Protein AF-A0A917M5L7-F1 (afdb_monomer)

Foldseek 3Di:
DVQLLCLLVVFFDPVLCVVVVPVSVCSNVQVDFSVRCCVPPVVVDDDCNGGPPLRRVLCCVQVVVVVPDHPLVLLCVFFVVVHPGSVPRDRHPVSCVRCNVSSVVSSVVVVVVVVVVD

Organism: NCBI:txid1737354

Radius of gyration: 14.18 Å; Cα contacts (8 Å, |Δi|>4): 116; chains: 1; bounding box: 34×25×42 Å

Solvent-accessible surface area (backbone atoms only — not comparable to full-atom values): 6697 Å² total; per-residue (Å²): 71,72,53,34,50,36,57,66,68,67,34,47,9,79,60,40,51,65,77,41,41,69,59,50,52,32,36,63,71,69,76,39,54,24,59,56,48,35,51,74,75,41,74,67,55,91,52,68,70,51,22,26,76,68,40,36,57,49,45,57,63,48,61,32,70,94,68,47,65,51,50,59,42,55,42,30,70,74,65,15,72,92,41,99,42,64,86,72,49,70,91,44,71,68,55,32,64,66,47,47,63,55,55,51,48,55,50,51,56,49,51,53,57,53,62,76,75,108

pLDDT: mean 87.46, std 11.52, range [47.31, 97.56]

Mean predicted aligned error: 4.84 Å

Secondary structure (DSSP, 8-state):
-HHHHHHHTT-B-HHHHHHTHHHHHHHHTTSS-HHHHHHHTSTT---TTTB-HHHHHHHHHHT-TTT-SSHHHHHHHHHSTTSSSGGG----HHHHHHHHHHHHHHHHHHHHHHHTT-

InterPro domains:
  IPR057154 Domain of unknown function DUF7832 [PF25191] (1-89)

Sequence (118 aa):
MFITWLVKNDLISKQSRKEDVSEIELVKKNEMTGAQIYRRNWDGVLSSKELSDEADAFAREYLNIHNDIYTAVDFTNLLAADLPTIYHVEDSIDNYHKIEPIITKRYQDWMSRNKSNS

Structure (mmCIF, N/CA/C/O backbone):
data_AF-A0A917M5L7-F1
#
_entry.id   AF-A0A917M5L7-F1
#
loop_
_atom_site.group_PDB
_atom_site.id
_atom_site.type_symbol
_atom_site.label_atom_id
_atom_site.label_alt_id
_atom_site.label_comp_id
_atom_site.label_asym_id
_atom_site.label_entity_id
_atom_site.label_seq_id
_atom_site.pdbx_PDB_ins_code
_atom_site.Cartn_x
_atom_site.Cartn_y
_atom_site.Cartn_z
_atom_site.occupancy
_atom_site.B_iso_or_equiv
_atom_site.auth_seq_id
_atom_site.auth_comp_id
_atom_site.auth_asym_id
_atom_site.auth_atom_id
_atom_site.pdbx_PDB_model_num
ATOM 1 N N . MET A 1 1 ? -1.185 1.191 -6.183 1.00 91.44 1 MET A N 1
ATOM 2 C CA . MET A 1 1 ? -0.627 -0.098 -5.686 1.00 91.44 1 MET A CA 1
ATOM 3 C C . MET A 1 1 ? -0.340 -0.172 -4.179 1.00 91.44 1 MET A C 1
ATOM 5 O O . MET A 1 1 ? -0.998 -0.971 -3.533 1.00 91.44 1 MET A O 1
ATOM 9 N N . PHE A 1 2 ? 0.575 0.609 -3.580 1.00 92.50 2 PHE A N 1
ATOM 10 C CA . PHE A 1 2 ? 0.855 0.504 -2.125 1.00 92.50 2 PHE A CA 1
ATOM 11 C C . PHE A 1 2 ? -0.400 0.703 -1.254 1.00 92.50 2 PHE A C 1
ATOM 13 O O . PHE A 1 2 ? -0.682 -0.081 -0.356 1.00 92.50 2 PHE A O 1
ATOM 20 N N . ILE A 1 3 ? -1.233 1.683 -1.606 1.00 94.06 3 ILE A N 1
ATOM 21 C CA . ILE A 1 3 ? -2.518 1.923 -0.934 1.00 94.06 3 ILE A CA 1
ATOM 22 C C . ILE A 1 3 ? -3.492 0.750 -1.118 1.00 94.06 3 ILE A C 1
ATOM 24 O O . ILE A 1 3 ? -4.204 0.398 -0.186 1.00 94.06 3 ILE A O 1
ATOM 28 N N . THR A 1 4 ? -3.480 0.080 -2.278 1.00 96.44 4 THR A N 1
ATOM 29 C CA . THR A 1 4 ? -4.267 -1.147 -2.496 1.00 96.44 4 THR A CA 1
ATOM 30 C C . THR A 1 4 ? -3.879 -2.212 -1.468 1.00 96.44 4 THR A C 1
ATOM 32 O O . THR A 1 4 ? -4.751 -2.850 -0.883 1.00 96.44 4 THR A O 1
ATOM 35 N N . TRP A 1 5 ? -2.574 -2.367 -1.221 1.00 96.75 5 TRP A N 1
ATOM 36 C CA . TRP A 1 5 ? -2.050 -3.323 -0.249 1.00 96.75 5 TRP A CA 1
ATOM 37 C C . TRP A 1 5 ? -2.489 -2.964 1.177 1.00 96.75 5 TRP A C 1
ATOM 39 O O . TRP A 1 5 ? -2.998 -3.829 1.887 1.00 96.75 5 TRP A O 1
ATOM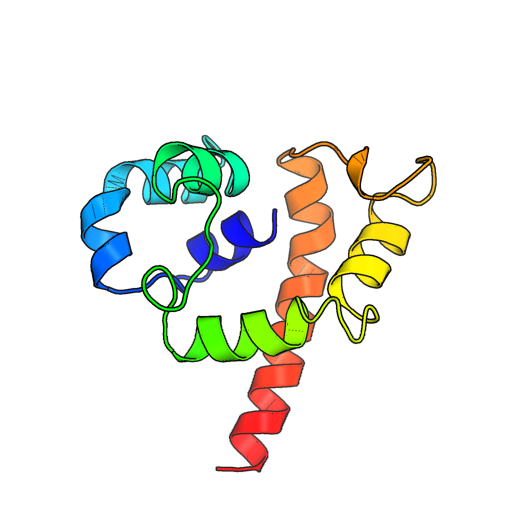 49 N N . LEU A 1 6 ? -2.397 -1.689 1.571 1.00 96.00 6 LEU A N 1
ATOM 50 C CA . LEU A 1 6 ? -2.869 -1.214 2.879 1.00 96.00 6 LEU A CA 1
ATOM 51 C C . LEU A 1 6 ? -4.359 -1.517 3.106 1.00 96.00 6 LEU A C 1
ATOM 53 O O . LEU A 1 6 ? -4.742 -2.019 4.163 1.00 96.00 6 LEU A O 1
ATOM 57 N N . VAL A 1 7 ? -5.201 -1.265 2.099 1.00 96.56 7 VAL A N 1
ATOM 58 C CA . VAL A 1 7 ? -6.644 -1.541 2.168 1.00 96.56 7 VAL A CA 1
ATOM 59 C C . VAL A 1 7 ? -6.926 -3.038 2.319 1.00 96.56 7 VAL A C 1
ATOM 61 O O . VAL A 1 7 ? -7.728 -3.436 3.166 1.00 96.56 7 VAL A O 1
ATOM 64 N N . LYS A 1 8 ? -6.258 -3.881 1.525 1.00 96.94 8 LYS A N 1
ATOM 65 C CA . LYS A 1 8 ? -6.456 -5.340 1.547 1.00 96.94 8 LYS A CA 1
ATOM 66 C C . LYS A 1 8 ? -5.928 -6.010 2.817 1.00 96.94 8 LYS A C 1
ATOM 68 O O . LYS A 1 8 ? -6.448 -7.056 3.184 1.00 96.94 8 LYS A O 1
ATOM 73 N N . ASN A 1 9 ? -4.960 -5.398 3.498 1.00 96.69 9 ASN A N 1
ATOM 74 C CA . ASN A 1 9 ? -4.406 -5.888 4.765 1.00 96.69 9 ASN A CA 1
ATOM 75 C C . ASN A 1 9 ? -5.061 -5.245 5.998 1.00 96.69 9 ASN A C 1
ATOM 77 O O . ASN A 1 9 ? -4.546 -5.371 7.103 1.00 96.69 9 ASN A O 1
ATOM 81 N N . ASP A 1 10 ? -6.194 -4.554 5.826 1.00 95.44 10 ASP A N 1
ATOM 82 C CA . ASP A 1 10 ? -6.942 -3.928 6.920 1.00 95.44 10 ASP A CA 1
ATOM 83 C C . ASP A 1 10 ? -6.112 -2.924 7.747 1.00 95.44 10 ASP A C 1
ATOM 85 O O . ASP A 1 10 ? -6.368 -2.718 8.934 1.00 95.44 10 ASP A O 1
ATOM 89 N N . LEU A 1 11 ? -5.178 -2.229 7.096 1.00 95.56 11 LEU A N 1
ATOM 90 C CA . LEU A 1 11 ? -4.254 -1.259 7.698 1.00 95.56 11 LEU A CA 1
ATOM 91 C C . LEU A 1 11 ? -4.758 0.197 7.645 1.00 95.56 11 LEU A C 1
ATOM 93 O O . LEU A 1 11 ? -4.041 1.140 7.974 1.00 95.56 11 LEU A O 1
ATOM 97 N N . ILE A 1 12 ? -6.018 0.384 7.255 1.00 95.25 12 ILE A N 1
ATOM 98 C CA . ILE A 1 12 ? -6.702 1.682 7.231 1.00 95.25 12 ILE A CA 1
ATOM 99 C C . ILE A 1 12 ? -7.246 2.017 8.620 1.00 95.25 12 ILE A C 1
ATOM 101 O O . ILE A 1 12 ? -7.754 1.132 9.329 1.00 95.25 12 ILE A O 1
ATOM 105 N N . SER A 1 13 ? -7.175 3.300 8.988 1.00 94.12 13 SER A N 1
ATOM 106 C CA . SER A 1 13 ? -7.671 3.812 10.264 1.00 94.12 13 SER A CA 1
ATOM 107 C C . SER A 1 13 ? -9.148 3.461 10.474 1.00 94.12 13 SER A C 1
ATOM 109 O O . SER A 1 13 ? -9.924 3.258 9.535 1.00 94.12 13 SER A O 1
ATOM 111 N N . LYS A 1 14 ? -9.582 3.387 11.737 1.00 93.06 14 LYS A N 1
ATOM 112 C CA . LYS A 1 14 ? -10.994 3.107 12.054 1.00 93.06 14 LYS A CA 1
ATOM 113 C C . LYS A 1 14 ? -11.938 4.184 11.517 1.00 93.06 14 LYS A C 1
ATOM 115 O O . LYS A 1 14 ? -13.101 3.868 11.276 1.00 93.06 14 LYS A O 1
ATOM 120 N N . GLN A 1 15 ? -11.461 5.422 11.390 1.00 91.75 15 GLN A N 1
ATOM 121 C CA . GLN A 1 15 ? -12.259 6.539 10.903 1.00 91.75 15 GLN A CA 1
ATOM 122 C C . GLN A 1 15 ? -12.464 6.417 9.394 1.00 91.75 15 GLN A C 1
ATOM 124 O O . GLN A 1 15 ? -13.600 6.257 8.954 1.00 91.75 15 GLN A O 1
ATOM 129 N N . SER A 1 16 ? -11.377 6.334 8.628 1.00 91.38 16 SER A N 1
ATOM 130 C CA . SER A 1 16 ? -11.442 6.212 7.168 1.00 91.38 16 SER A CA 1
ATOM 131 C C . SER A 1 16 ? -12.129 4.923 6.728 1.00 91.38 16 SER A C 1
ATOM 133 O O . SER A 1 16 ? -12.868 4.915 5.755 1.00 91.38 16 SER A O 1
ATOM 135 N N . ARG A 1 17 ? -12.020 3.833 7.502 1.00 92.38 17 ARG A N 1
ATOM 136 C CA . ARG A 1 17 ? -12.787 2.606 7.229 1.00 92.38 17 ARG A CA 1
ATOM 137 C C . ARG A 1 17 ? -14.304 2.802 7.282 1.00 92.38 17 ARG A C 1
ATOM 139 O O . ARG A 1 17 ? -15.027 2.072 6.612 1.00 92.38 17 ARG A O 1
ATOM 146 N N . LYS A 1 18 ? -14.790 3.732 8.108 1.00 93.50 18 LYS A N 1
ATOM 147 C CA . LYS A 1 18 ? -16.218 4.062 8.200 1.00 93.50 18 LYS A CA 1
ATOM 148 C C . LYS A 1 18 ? -16.635 5.053 7.121 1.00 93.50 18 LYS A C 1
ATOM 150 O O . LYS A 1 18 ? -17.720 4.901 6.574 1.00 93.50 18 LYS A O 1
ATOM 155 N N . GLU A 1 19 ? -15.799 6.051 6.858 1.00 93.69 19 GLU A N 1
ATOM 156 C CA . GLU A 1 19 ? -16.080 7.114 5.887 1.00 93.69 19 GLU A CA 1
ATOM 157 C C . GLU A 1 19 ? -16.014 6.601 4.4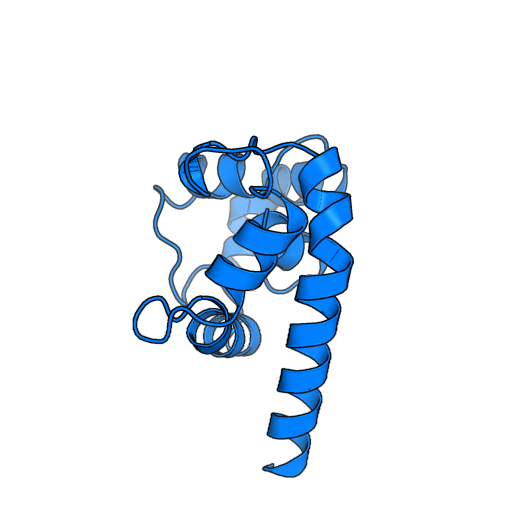43 1.00 93.69 19 GLU A C 1
ATOM 159 O O . GLU A 1 19 ? -16.901 6.907 3.653 1.00 93.69 19 GLU A O 1
ATOM 164 N N . ASP A 1 20 ? -15.049 5.729 4.142 1.00 94.25 20 ASP A N 1
ATOM 165 C CA . ASP A 1 20 ? -14.748 5.243 2.790 1.00 94.25 20 ASP A CA 1
ATOM 166 C C . ASP A 1 20 ? -15.120 3.762 2.596 1.00 94.25 20 ASP A C 1
ATOM 168 O O . ASP A 1 20 ? -14.498 3.039 1.813 1.00 94.25 20 ASP A O 1
ATOM 172 N N . VAL A 1 21 ? -16.101 3.258 3.356 1.00 95.56 21 VAL A N 1
ATOM 173 C CA . VAL A 1 21 ? -16.437 1.821 3.392 1.00 95.56 21 VAL A CA 1
ATOM 174 C C . VAL A 1 21 ? -16.747 1.253 2.002 1.00 95.56 21 VAL A C 1
ATOM 176 O O . VAL A 1 21 ? -16.321 0.145 1.679 1.00 95.56 21 VAL A O 1
ATOM 179 N N . SER A 1 22 ? -17.448 2.014 1.160 1.00 96.00 22 SER A N 1
ATOM 180 C CA . SER A 1 22 ? -17.845 1.576 -0.180 1.00 96.00 22 SER A CA 1
ATOM 181 C C . SER A 1 22 ? -16.624 1.404 -1.084 1.00 96.00 22 SER A C 1
ATOM 183 O O . SER A 1 22 ? -16.441 0.348 -1.685 1.00 96.00 22 SER A O 1
ATOM 185 N N . GLU A 1 23 ? -15.753 2.410 -1.142 1.00 96.62 23 GLU A N 1
ATOM 186 C CA . GLU A 1 23 ? -14.524 2.408 -1.934 1.00 96.62 23 GLU A CA 1
ATOM 187 C C . GLU A 1 23 ? -13.541 1.346 -1.439 1.00 96.62 23 GLU A C 1
ATOM 189 O O . GLU A 1 23 ? -12.921 0.655 -2.247 1.00 96.62 23 GLU A O 1
ATOM 194 N N . ILE A 1 24 ? -13.433 1.156 -0.123 1.00 96.12 24 ILE A N 1
ATOM 195 C CA . ILE A 1 24 ? -12.615 0.097 0.476 1.00 96.12 24 ILE A CA 1
ATOM 196 C C . ILE A 1 24 ? -13.066 -1.284 -0.005 1.00 96.12 24 ILE A C 1
ATOM 198 O O . ILE A 1 24 ? -12.225 -2.096 -0.398 1.00 96.12 24 ILE A O 1
ATOM 202 N N . GLU A 1 25 ? -14.372 -1.553 -0.032 1.00 97.25 25 GLU A N 1
ATOM 203 C CA . GLU A 1 25 ? -14.894 -2.829 -0.527 1.00 97.25 25 GLU A CA 1
ATOM 204 C C . GLU A 1 25 ? -14.657 -3.012 -2.032 1.00 97.25 25 GLU A C 1
ATOM 206 O O . GLU A 1 25 ? -14.302 -4.112 -2.467 1.00 97.25 25 GLU A O 1
ATOM 211 N N . LEU A 1 26 ? -14.760 -1.945 -2.831 1.00 97.56 26 LEU A N 1
ATOM 212 C CA . LEU A 1 26 ? -14.400 -1.989 -4.254 1.00 97.56 26 LEU A CA 1
ATOM 213 C C . LEU A 1 26 ? -12.911 -2.315 -4.447 1.00 97.56 26 LEU A C 1
ATOM 215 O O . LEU A 1 26 ? -12.555 -3.143 -5.289 1.00 97.56 26 LEU A O 1
ATOM 219 N N . VAL A 1 27 ? -12.031 -1.723 -3.634 1.00 97.06 27 VAL A N 1
ATOM 220 C CA . VAL A 1 27 ? -10.589 -2.007 -3.675 1.00 97.06 27 VAL A CA 1
ATOM 221 C C . VAL A 1 27 ? -10.293 -3.451 -3.274 1.00 97.06 27 VAL A C 1
ATOM 223 O O . VAL A 1 27 ? -9.494 -4.132 -3.925 1.00 97.06 27 VAL A O 1
ATOM 226 N N . LYS A 1 28 ? -10.970 -3.971 -2.246 1.00 96.19 28 LYS A N 1
ATOM 227 C CA . LYS A 1 28 ? -10.831 -5.376 -1.837 1.00 96.19 28 LYS A CA 1
ATOM 228 C C . LYS A 1 28 ? -11.223 -6.338 -2.960 1.00 96.19 28 LYS A C 1
ATOM 230 O O . LYS A 1 28 ? -10.508 -7.322 -3.164 1.00 96.19 28 LYS A O 1
ATOM 235 N N . LYS A 1 29 ? -12.263 -6.010 -3.733 1.00 97.00 29 LYS A N 1
ATOM 236 C CA . LYS A 1 29 ? -12.758 -6.790 -4.882 1.00 97.00 29 LYS A CA 1
ATOM 237 C C . LYS A 1 29 ? -11.972 -6.609 -6.185 1.00 97.00 29 LYS A C 1
ATOM 239 O O . LYS A 1 29 ? -12.316 -7.251 -7.170 1.00 97.00 29 LYS A O 1
ATOM 244 N N . ASN A 1 30 ? -10.915 -5.790 -6.203 1.00 95.62 30 ASN A N 1
ATOM 245 C CA . ASN A 1 30 ? -10.190 -5.401 -7.425 1.00 95.62 30 ASN A CA 1
ATOM 246 C C . ASN A 1 30 ? -11.055 -4.633 -8.449 1.00 95.62 30 ASN A C 1
ATOM 248 O O . ASN A 1 30 ? -10.697 -4.553 -9.620 1.00 95.62 30 ASN A O 1
ATOM 252 N N . GLU A 1 31 ? -12.172 -4.047 -8.016 1.00 96.50 31 GLU A N 1
ATOM 253 C CA . GLU A 1 31 ? -13.043 -3.194 -8.842 1.00 96.50 31 GLU A CA 1
ATOM 254 C C . GLU A 1 31 ? -12.582 -1.725 -8.825 1.00 96.50 31 GLU A C 1
ATOM 256 O O . GLU A 1 31 ? -13.008 -0.910 -9.642 1.00 96.50 31 GLU A O 1
ATOM 261 N N . MET A 1 32 ? -11.685 -1.390 -7.895 1.00 95.56 32 MET A N 1
ATOM 262 C CA . MET A 1 32 ? -11.063 -0.082 -7.735 1.00 95.56 32 MET A CA 1
ATOM 263 C C . MET A 1 32 ? -9.606 -0.257 -7.290 1.00 95.56 32 MET A C 1
ATOM 265 O O . MET A 1 32 ? -9.260 -1.213 -6.599 1.00 95.56 32 MET A O 1
ATOM 269 N N . THR A 1 33 ? -8.720 0.655 -7.673 1.00 96.31 33 THR A N 1
ATOM 270 C CA . THR A 1 33 ? -7.328 0.648 -7.213 1.00 96.31 33 THR A CA 1
ATOM 271 C C . THR A 1 33 ? -7.145 1.563 -6.007 1.00 96.31 33 THR A C 1
ATOM 273 O O . THR A 1 33 ? -7.860 2.549 -5.811 1.00 96.31 33 THR A O 1
ATOM 276 N N . GLY A 1 34 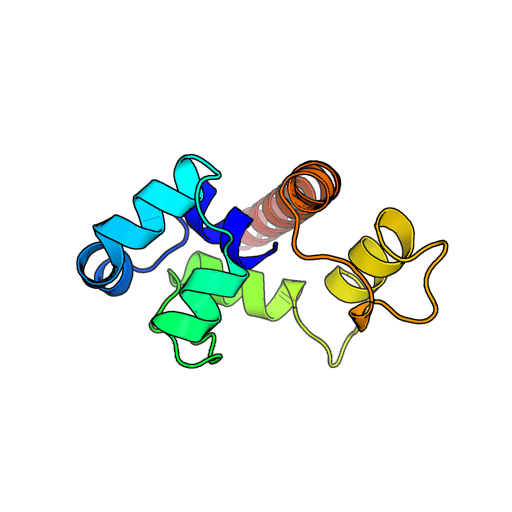? -6.099 1.303 -5.224 1.00 94.12 34 GLY A N 1
ATOM 277 C CA . GLY A 1 34 ? -5.688 2.192 -4.144 1.00 94.12 34 GLY A CA 1
ATOM 278 C C . GLY A 1 34 ? -5.369 3.618 -4.611 1.00 94.12 34 GLY A C 1
ATOM 279 O O . GLY A 1 34 ? -5.577 4.563 -3.860 1.00 94.12 34 GLY A O 1
ATOM 280 N N . ALA A 1 35 ? -4.894 3.815 -5.849 1.00 93.06 35 ALA A N 1
ATOM 281 C CA . ALA A 1 35 ? -4.624 5.168 -6.341 1.00 93.06 35 ALA A CA 1
ATOM 282 C C . ALA A 1 35 ? -5.917 5.938 -6.656 1.00 93.06 35 ALA A C 1
ATOM 284 O O . ALA A 1 35 ? -5.932 7.167 -6.592 1.00 93.06 35 ALA A O 1
ATOM 285 N N . GLN A 1 36 ? -7.003 5.238 -6.996 1.00 95.50 36 GLN A N 1
ATOM 286 C CA . GLN A 1 36 ? -8.301 5.869 -7.212 1.00 95.50 36 GLN A CA 1
ATOM 287 C C . GLN A 1 36 ? -8.894 6.393 -5.899 1.00 95.50 36 GLN A C 1
ATOM 289 O O . GLN A 1 36 ? -9.335 7.538 -5.887 1.00 95.50 36 GLN A O 1
ATOM 294 N N . ILE A 1 37 ? -8.861 5.620 -4.805 1.00 94.19 37 ILE A N 1
ATOM 295 C CA . ILE A 1 37 ? -9.412 6.066 -3.505 1.00 94.19 37 ILE A CA 1
ATOM 296 C C . ILE A 1 37 ? -8.559 7.194 -2.924 1.00 94.19 37 ILE A C 1
ATOM 298 O O . ILE A 1 37 ? -9.080 8.227 -2.523 1.00 94.19 37 ILE A O 1
ATOM 302 N N . TYR A 1 38 ? -7.237 7.068 -3.030 1.00 93.75 38 TYR A N 1
ATOM 303 C CA . TYR A 1 38 ? -6.282 8.102 -2.643 1.00 93.75 38 TYR A CA 1
ATOM 304 C C . TYR A 1 38 ? -6.557 9.465 -3.285 1.00 93.75 38 TYR A C 1
ATOM 306 O O . TYR A 1 38 ? -6.488 10.491 -2.619 1.00 93.75 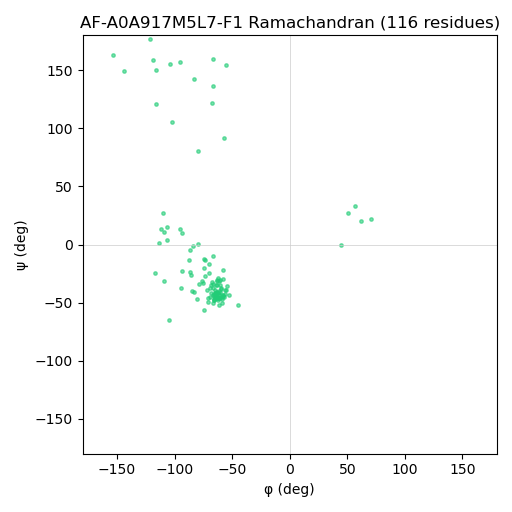38 TYR A O 1
ATOM 314 N N . ARG A 1 39 ? -6.882 9.484 -4.584 1.00 92.69 39 ARG A N 1
ATOM 315 C CA . ARG A 1 39 ? -7.189 10.728 -5.301 1.00 92.69 39 ARG A CA 1
ATOM 316 C C . ARG A 1 39 ? -8.598 11.248 -5.040 1.00 92.69 39 ARG A C 1
ATOM 318 O O . ARG A 1 39 ? -8.793 12.452 -5.103 1.00 92.69 39 ARG A O 1
ATOM 325 N N . ARG A 1 40 ? -9.576 10.360 -4.844 1.00 92.44 40 ARG A N 1
ATOM 326 C CA . ARG A 1 40 ? -10.995 10.733 -4.724 1.00 92.44 40 ARG A CA 1
ATOM 327 C C . ARG A 1 40 ? -11.389 11.146 -3.312 1.00 92.44 40 ARG A C 1
ATOM 329 O O . ARG A 1 40 ? -12.180 12.067 -3.171 1.00 92.44 40 ARG A O 1
ATOM 336 N N . ASN A 1 41 ? -10.868 10.447 -2.309 1.00 92.62 41 ASN A N 1
ATOM 337 C CA . ASN A 1 41 ? -11.321 10.562 -0.925 1.00 92.62 41 ASN A CA 1
ATOM 338 C C . ASN A 1 41 ? -10.276 11.256 -0.050 1.00 92.62 41 ASN A C 1
ATOM 340 O O . ASN A 1 41 ? -10.633 11.938 0.902 1.00 92.62 41 ASN A O 1
ATOM 344 N N . TRP A 1 42 ? -8.989 11.084 -0.364 1.00 90.12 42 TRP A N 1
ATOM 345 C CA . TRP A 1 42 ? -7.890 11.599 0.462 1.00 90.12 42 TRP A CA 1
ATOM 346 C C . TRP A 1 42 ? -7.158 12.778 -0.192 1.00 90.12 42 TRP A C 1
ATOM 348 O O . TRP A 1 42 ? -6.077 13.148 0.254 1.00 90.12 42 TRP A O 1
ATOM 358 N N . ASP A 1 43 ? -7.705 13.346 -1.274 1.00 88.12 43 ASP A N 1
ATOM 359 C CA . ASP A 1 43 ? -7.151 14.494 -2.015 1.00 88.12 43 ASP A CA 1
ATOM 360 C C . ASP A 1 43 ? -5.669 14.348 -2.415 1.00 88.12 43 ASP A C 1
ATOM 362 O O . ASP A 1 43 ? -4.933 15.324 -2.567 1.00 88.12 43 ASP A O 1
ATOM 366 N N . GLY A 1 44 ? -5.195 13.110 -2.590 1.00 85.88 44 GLY A N 1
ATOM 367 C CA . GLY A 1 44 ? -3.786 12.841 -2.863 1.00 85.88 44 GLY A CA 1
ATOM 368 C C . GLY A 1 44 ? -2.860 13.096 -1.666 1.00 85.88 44 GLY A C 1
ATOM 369 O O . GLY A 1 44 ? -1.655 13.267 -1.849 1.00 85.88 44 GLY A O 1
ATOM 370 N N . VAL A 1 45 ? -3.370 13.087 -0.437 1.00 84.56 45 VAL A N 1
ATOM 371 C CA . VAL A 1 45 ? -2.582 13.213 0.792 1.00 84.56 45 VAL A CA 1
ATOM 372 C C . VAL A 1 45 ? -2.707 11.929 1.603 1.00 84.56 45 VAL A C 1
ATOM 374 O O . VAL A 1 45 ? -3.794 11.513 1.978 1.00 84.56 45 VAL A O 1
ATOM 377 N N . LEU A 1 46 ? -1.574 11.274 1.863 1.00 84.50 46 LEU A N 1
ATOM 378 C CA . LEU A 1 46 ? -1.516 10.098 2.728 1.00 84.50 46 LEU A CA 1
ATOM 379 C C . LEU A 1 46 ? -0.964 10.545 4.081 1.00 84.50 46 LEU A C 1
ATOM 381 O O . LEU A 1 46 ? 0.227 10.844 4.183 1.00 84.50 46 LEU A O 1
ATOM 385 N N . SER A 1 47 ? -1.823 10.643 5.094 1.00 83.31 47 SER A N 1
ATOM 386 C CA . SER A 1 47 ? -1.436 11.070 6.438 1.00 83.31 47 SER A CA 1
ATOM 387 C C . SER A 1 47 ? -1.759 10.002 7.485 1.00 83.31 47 SER A C 1
ATOM 389 O O . SER A 1 47 ? -2.347 8.959 7.194 1.00 83.31 47 SER A O 1
ATOM 391 N N . SER A 1 48 ? -1.383 10.267 8.736 1.00 84.69 48 SER A N 1
ATOM 392 C CA . SER A 1 48 ? -1.688 9.379 9.860 1.00 84.69 48 SER A CA 1
ATOM 393 C C . SER A 1 48 ? -3.184 9.298 10.187 1.00 84.69 48 SER A C 1
ATOM 395 O O . SER A 1 48 ? -3.584 8.463 10.988 1.00 84.69 48 SER A O 1
ATOM 397 N N . LYS A 1 49 ? -4.032 10.153 9.596 1.00 87.06 49 LYS A N 1
ATOM 398 C CA . LYS A 1 49 ? -5.491 10.101 9.790 1.00 87.06 49 LYS A CA 1
ATOM 399 C C . LYS A 1 49 ? -6.130 8.945 9.022 1.00 87.06 49 LYS A C 1
ATOM 401 O O . LYS A 1 49 ? -7.109 8.359 9.483 1.00 87.06 49 LYS A O 1
ATOM 406 N N . GLU A 1 50 ? -5.563 8.614 7.870 1.00 89.69 50 GLU A N 1
ATOM 407 C CA . GLU A 1 50 ? -6.061 7.601 6.943 1.00 89.69 50 GLU A CA 1
ATOM 408 C C . GLU A 1 50 ? -5.544 6.205 7.311 1.00 89.69 50 GLU A C 1
ATOM 410 O O . GLU A 1 50 ? -6.172 5.187 7.014 1.00 89.69 50 GLU A O 1
ATOM 415 N N . LEU A 1 51 ? -4.419 6.142 8.020 1.00 91.81 51 LEU A N 1
ATOM 416 C CA . LEU A 1 51 ? -3.721 4.912 8.378 1.00 91.81 51 LEU A CA 1
ATOM 417 C C . LEU A 1 51 ? -3.943 4.525 9.844 1.00 91.81 51 LEU A C 1
ATOM 419 O O . LEU A 1 51 ? -4.240 5.361 10.693 1.00 91.81 51 LEU A O 1
ATOM 423 N N . SER A 1 52 ? -3.815 3.235 10.160 1.00 92.25 52 SER A N 1
ATOM 424 C CA . SER A 1 52 ? -3.583 2.836 11.553 1.00 92.25 52 SER A CA 1
ATOM 425 C C . SER A 1 52 ? -2.202 3.317 12.018 1.00 92.25 52 SER A C 1
ATOM 427 O O . SER A 1 52 ? -1.322 3.544 11.192 1.00 92.25 52 SER A O 1
ATOM 429 N N . ASP A 1 53 ? -1.974 3.418 13.330 1.00 91.38 53 ASP A N 1
ATOM 430 C CA . ASP A 1 53 ? -0.662 3.823 13.871 1.00 91.38 53 ASP A CA 1
ATOM 431 C C . ASP A 1 53 ? 0.473 2.905 13.381 1.00 91.38 53 ASP A C 1
ATOM 433 O O . ASP A 1 53 ? 1.562 3.354 13.028 1.00 91.38 53 ASP A O 1
ATOM 437 N N . GLU A 1 54 ? 0.190 1.604 13.303 1.00 92.12 54 GLU A N 1
ATOM 438 C CA . GLU A 1 54 ? 1.099 0.595 12.761 1.00 92.12 54 GLU A CA 1
ATOM 439 C C . GLU A 1 54 ? 1.406 0.839 11.279 1.00 92.12 54 GLU A C 1
ATOM 441 O O . GLU A 1 54 ? 2.561 0.793 10.852 1.00 92.12 54 GLU A O 1
ATOM 446 N N . ALA A 1 55 ? 0.368 1.119 10.495 1.00 91.62 55 ALA A N 1
ATOM 447 C CA . ALA A 1 55 ? 0.489 1.370 9.073 1.00 91.62 55 ALA A CA 1
ATOM 448 C C . ALA A 1 55 ? 1.203 2.690 8.777 1.00 91.62 55 ALA A C 1
ATOM 450 O O . ALA A 1 55 ? 1.992 2.737 7.840 1.00 91.62 55 ALA A O 1
ATOM 451 N N . ASP A 1 56 ? 0.973 3.736 9.574 1.00 91.44 56 ASP A N 1
ATOM 452 C CA . ASP A 1 56 ? 1.688 5.011 9.477 1.00 91.44 56 ASP A CA 1
ATOM 453 C C . ASP A 1 56 ? 3.181 4.813 9.770 1.00 91.44 56 ASP A C 1
ATOM 455 O O . ASP A 1 56 ? 4.027 5.261 8.995 1.00 91.44 56 ASP A O 1
ATOM 459 N N . ALA A 1 57 ? 3.520 4.063 10.824 1.00 91.00 57 ALA A N 1
ATOM 460 C CA . ALA A 1 57 ? 4.907 3.750 11.161 1.00 91.00 57 ALA A CA 1
ATOM 461 C C . ALA A 1 57 ? 5.604 2.943 10.052 1.00 91.00 57 ALA A C 1
ATOM 463 O O . ALA A 1 57 ? 6.708 3.296 9.627 1.00 91.00 57 ALA A O 1
ATOM 464 N N . PHE A 1 58 ? 4.945 1.903 9.532 1.00 91.06 58 PHE A N 1
ATOM 465 C CA . PHE A 1 58 ? 5.470 1.133 8.409 1.00 91.06 58 PHE A CA 1
ATOM 466 C C . PHE A 1 58 ? 5.588 1.981 7.136 1.00 91.06 58 PHE A C 1
ATOM 468 O O . PHE A 1 58 ? 6.627 1.947 6.480 1.00 91.06 58 PHE A O 1
ATOM 475 N N . ALA A 1 59 ? 4.570 2.776 6.794 1.00 89.19 59 ALA A N 1
ATOM 476 C CA . ALA A 1 59 ? 4.569 3.621 5.603 1.00 89.19 59 ALA A CA 1
ATOM 477 C C . ALA A 1 59 ? 5.696 4.65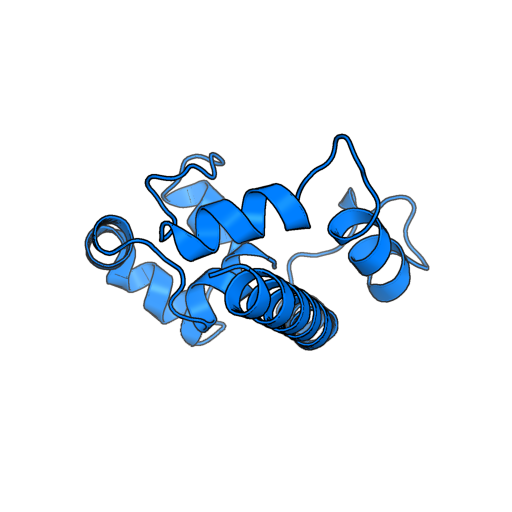8 5.645 1.00 89.19 59 ALA A C 1
ATOM 479 O O . ALA A 1 59 ? 6.362 4.855 4.633 1.00 89.19 59 ALA A O 1
ATOM 480 N N . ARG A 1 60 ? 5.970 5.269 6.806 1.00 86.75 60 ARG A N 1
ATOM 481 C CA . ARG A 1 60 ? 7.097 6.199 6.979 1.00 86.75 60 ARG A CA 1
ATOM 482 C C . ARG A 1 60 ? 8.445 5.558 6.692 1.00 86.75 60 ARG A C 1
ATOM 484 O O . ARG A 1 60 ? 9.306 6.239 6.153 1.00 86.75 60 ARG A O 1
ATOM 491 N N . GLU A 1 61 ? 8.643 4.292 7.053 1.00 86.75 61 GLU A N 1
ATOM 492 C CA . GLU A 1 61 ? 9.895 3.578 6.783 1.00 86.75 61 GLU A CA 1
ATOM 493 C C . GLU A 1 61 ? 9.954 3.069 5.339 1.00 86.75 61 GLU A C 1
ATOM 495 O O . GLU A 1 61 ? 10.948 3.276 4.644 1.00 86.75 61 GLU A O 1
ATOM 500 N N . TYR A 1 62 ? 8.875 2.441 4.873 1.00 85.44 62 TYR A N 1
ATOM 501 C CA . TYR A 1 62 ? 8.793 1.829 3.552 1.00 85.44 62 TYR A CA 1
ATOM 502 C C . TYR A 1 62 ? 8.859 2.874 2.434 1.00 85.44 62 TYR A C 1
ATOM 504 O O . TYR A 1 62 ? 9.634 2.722 1.484 1.00 85.44 62 TYR A O 1
ATOM 512 N N . LEU A 1 63 ? 8.085 3.956 2.562 1.00 80.44 63 LEU A N 1
ATOM 513 C CA . LEU A 1 63 ? 8.011 5.035 1.580 1.00 80.44 63 LEU A CA 1
ATOM 514 C C . LEU A 1 63 ? 9.117 6.072 1.740 1.00 80.44 63 LEU A C 1
ATOM 516 O O . LEU A 1 63 ? 9.089 7.017 0.968 1.00 80.44 63 LEU A O 1
ATOM 520 N N . ASN A 1 64 ? 10.032 5.974 2.714 1.00 72.69 64 ASN A N 1
ATOM 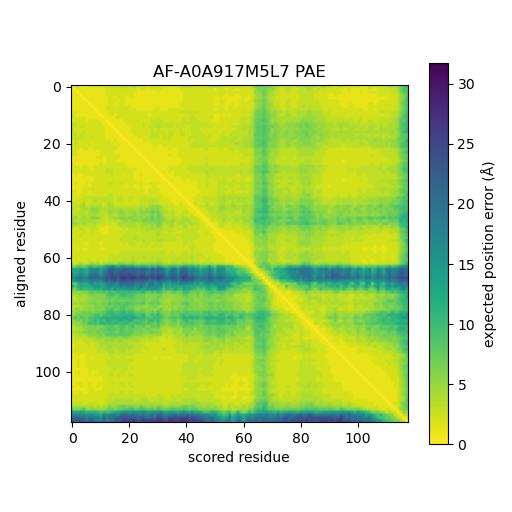521 C CA . ASN A 1 64 ? 10.981 7.050 3.011 1.00 72.69 64 ASN A CA 1
ATOM 522 C C . ASN A 1 64 ? 11.838 7.432 1.787 1.00 72.69 64 ASN A C 1
ATOM 524 O O . ASN A 1 64 ? 12.913 6.877 1.564 1.00 72.69 64 ASN A O 1
ATOM 528 N N . ILE A 1 65 ? 11.364 8.416 1.024 1.00 52.78 65 ILE A N 1
ATOM 529 C CA . ILE A 1 65 ? 11.941 8.881 -0.244 1.00 52.78 65 ILE A CA 1
ATOM 530 C C . ILE A 1 65 ? 13.267 9.615 0.013 1.00 52.78 65 ILE A C 1
ATOM 532 O O . ILE A 1 65 ? 14.092 9.760 -0.874 1.00 52.78 65 ILE A O 1
ATOM 536 N N . HIS A 1 66 ? 13.540 10.032 1.256 1.00 47.31 66 HIS A N 1
ATOM 537 C CA . HIS A 1 66 ? 14.848 10.582 1.619 1.00 47.31 66 HIS A CA 1
ATOM 538 C C . HIS A 1 66 ? 15.941 9.513 1.742 1.00 47.31 66 HIS A C 1
ATOM 540 O O . HIS A 1 66 ? 17.118 9.852 1.660 1.00 47.31 66 HIS A O 1
ATOM 546 N N . ASN A 1 67 ? 15.560 8.243 1.919 1.00 51.12 67 ASN A N 1
ATOM 547 C CA . ASN A 1 67 ? 16.474 7.103 1.934 1.00 51.12 67 ASN A CA 1
ATOM 548 C C . ASN A 1 67 ? 16.263 6.147 0.751 1.00 51.12 67 ASN A C 1
ATOM 550 O O . ASN A 1 67 ? 16.965 5.149 0.721 1.00 51.12 67 ASN A O 1
ATOM 554 N N . ASP A 1 68 ? 15.326 6.425 -0.169 1.00 51.00 68 ASP A N 1
ATOM 555 C CA . ASP A 1 68 ? 15.111 5.883 -1.533 1.00 51.00 68 ASP A CA 1
ATOM 556 C C . ASP A 1 68 ? 15.220 4.361 -1.799 1.00 51.00 68 ASP A C 1
ATOM 558 O O . ASP A 1 68 ? 15.024 3.905 -2.923 1.00 51.00 68 ASP A O 1
ATOM 562 N N . ILE A 1 69 ? 15.510 3.522 -0.809 1.00 54.03 69 ILE A N 1
ATOM 563 C CA . ILE A 1 69 ? 16.115 2.213 -1.092 1.00 54.03 69 ILE A CA 1
ATOM 564 C C . ILE A 1 69 ? 15.098 1.082 -1.227 1.00 54.03 69 ILE A C 1
ATOM 566 O O . ILE A 1 69 ? 15.424 0.082 -1.851 1.00 54.03 69 ILE A O 1
ATOM 570 N N . TYR A 1 70 ? 13.888 1.179 -0.671 1.00 60.34 70 TYR A N 1
ATOM 571 C CA . TYR A 1 70 ? 12.974 0.026 -0.671 1.00 60.34 70 TYR A CA 1
ATOM 572 C C . TYR A 1 70 ? 11.844 0.168 -1.676 1.00 60.34 70 TYR A C 1
ATOM 574 O O . TYR A 1 70 ? 11.823 -0.577 -2.647 1.00 60.34 70 TYR A O 1
ATOM 582 N N . THR A 1 71 ? 10.941 1.138 -1.514 1.00 66.69 71 THR A N 1
ATOM 583 C CA . THR A 1 71 ? 9.804 1.254 -2.442 1.00 66.69 71 THR A CA 1
ATOM 584 C C . THR A 1 71 ? 10.256 1.623 -3.850 1.00 66.69 71 THR A C 1
ATOM 586 O O . THR A 1 71 ? 9.859 0.960 -4.803 1.00 66.69 71 THR A O 1
ATOM 589 N N . ALA A 1 72 ? 11.116 2.635 -4.005 1.00 67.31 72 ALA A N 1
ATOM 590 C CA . ALA A 1 72 ? 11.582 3.032 -5.331 1.00 67.31 72 ALA A CA 1
ATOM 591 C C . ALA A 1 72 ? 12.382 1.907 -6.002 1.00 67.31 72 ALA A C 1
ATOM 593 O O . ALA A 1 72 ? 12.159 1.641 -7.177 1.00 67.31 72 ALA A O 1
ATOM 594 N N . VAL A 1 73 ? 13.238 1.187 -5.271 1.00 77.00 73 VAL A N 1
ATOM 595 C CA . VAL A 1 73 ? 14.026 0.070 -5.824 1.00 77.00 73 VAL A CA 1
ATOM 596 C C . VAL A 1 73 ? 13.163 -1.148 -6.135 1.00 77.00 73 VAL A C 1
ATOM 598 O O . VAL A 1 73 ? 13.294 -1.705 -7.220 1.00 77.00 73 VAL A O 1
ATOM 601 N N . ASP A 1 74 ? 12.265 -1.556 -5.234 1.00 82.88 74 ASP A N 1
ATOM 602 C CA . ASP A 1 74 ? 11.374 -2.700 -5.456 1.00 82.88 74 ASP A CA 1
ATOM 603 C C . ASP A 1 74 ? 10.464 -2.420 -6.674 1.00 82.88 74 ASP A C 1
ATOM 605 O O . ASP A 1 74 ? 10.332 -3.271 -7.553 1.00 82.88 74 ASP A O 1
ATOM 609 N N . PHE A 1 75 ? 9.910 -1.204 -6.795 1.00 82.38 75 PHE A N 1
ATOM 610 C CA . PHE A 1 75 ? 9.130 -0.790 -7.970 1.00 82.38 75 PHE A CA 1
ATOM 611 C C . PHE A 1 75 ? 9.990 -0.685 -9.233 1.00 82.38 75 PHE A C 1
ATOM 613 O O . PHE A 1 75 ? 9.564 -1.147 -10.291 1.00 82.38 75 PHE A O 1
ATOM 620 N N . THR A 1 76 ? 11.191 -0.106 -9.144 1.00 81.06 76 THR A N 1
ATOM 621 C CA . THR A 1 76 ? 12.095 0.036 -10.297 1.00 81.06 76 THR A CA 1
ATOM 622 C C . THR A 1 76 ? 12.472 -1.330 -10.850 1.00 81.06 76 THR A C 1
ATOM 624 O O . THR A 1 76 ? 12.275 -1.593 -12.032 1.00 81.06 76 THR A O 1
ATOM 627 N N . ASN A 1 77 ? 12.945 -2.224 -9.983 1.00 83.12 77 ASN A N 1
ATOM 628 C CA . ASN A 1 77 ? 13.440 -3.537 -10.377 1.00 83.12 77 ASN A CA 1
ATOM 629 C C . ASN A 1 77 ? 12.329 -4.454 -10.889 1.00 83.12 77 ASN A C 1
ATOM 631 O O . ASN A 1 77 ? 12.577 -5.269 -11.774 1.00 83.12 77 ASN A O 1
ATOM 635 N N . LEU A 1 78 ? 11.123 -4.358 -10.319 1.00 86.75 78 LEU A N 1
ATOM 636 C CA . LEU A 1 78 ? 10.045 -5.293 -10.631 1.00 86.75 78 LEU A CA 1
ATOM 637 C C . LEU A 1 78 ? 9.103 -4.800 -11.729 1.00 86.75 78 LEU A C 1
ATOM 639 O O . LEU A 1 78 ? 8.600 -5.606 -12.510 1.00 86.75 78 LEU A O 1
ATOM 643 N N . LEU A 1 79 ? 8.811 -3.499 -11.755 1.00 86.50 79 LEU A N 1
ATOM 644 C CA . LEU A 1 79 ? 7.748 -2.932 -12.588 1.00 86.50 79 LEU A CA 1
ATOM 645 C C . LEU A 1 79 ? 8.262 -1.946 -13.636 1.00 86.50 79 LEU A C 1
ATOM 647 O O . LEU A 1 79 ? 7.592 -1.761 -14.648 1.00 86.50 79 LEU A O 1
ATOM 651 N N . ALA A 1 80 ? 9.420 -1.321 -13.411 1.00 84.50 80 ALA A N 1
ATOM 652 C CA . ALA A 1 80 ? 9.961 -0.291 -14.297 1.00 84.50 80 ALA A CA 1
ATOM 653 C C . ALA A 1 80 ? 11.234 -0.714 -15.046 1.00 84.50 80 ALA A C 1
ATOM 655 O O . ALA A 1 80 ? 11.886 0.145 -15.630 1.00 84.50 80 ALA A O 1
ATOM 656 N N . ALA A 1 81 ? 11.581 -2.007 -15.056 1.00 80.62 81 ALA A N 1
ATOM 657 C CA . ALA A 1 81 ? 12.806 -2.511 -15.687 1.00 80.62 81 ALA A CA 1
ATOM 658 C C . ALA A 1 81 ? 12.941 -2.093 -17.166 1.00 80.62 81 ALA A C 1
ATOM 660 O O . ALA A 1 81 ? 14.036 -1.759 -17.609 1.00 80.62 81 ALA A O 1
ATOM 661 N N . ASP A 1 82 ? 11.818 -2.039 -17.887 1.00 82.81 82 ASP A N 1
ATOM 662 C CA . ASP A 1 82 ? 11.744 -1.639 -19.298 1.00 82.81 82 ASP A CA 1
ATOM 663 C C . ASP A 1 82 ? 11.140 -0.233 -19.497 1.00 82.81 82 ASP A C 1
ATOM 665 O O . ASP A 1 82 ? 10.722 0.124 -20.600 1.00 82.81 82 ASP A O 1
ATOM 669 N N . LEU A 1 83 ? 11.047 0.575 -18.434 1.00 84.31 83 LEU A N 1
ATOM 670 C CA . LEU A 1 83 ? 10.409 1.892 -18.466 1.00 84.31 83 LEU A CA 1
ATOM 671 C C . LEU A 1 83 ? 11.411 3.022 -18.185 1.00 84.31 83 LEU A C 1
ATOM 673 O O . LEU A 1 83 ? 12.347 2.838 -17.410 1.00 84.31 83 LEU A O 1
ATOM 677 N N . PRO A 1 84 ? 11.198 4.234 -18.740 1.00 81.75 84 PRO A N 1
ATOM 678 C CA . PRO A 1 84 ? 12.110 5.359 -18.518 1.00 81.75 84 PRO A CA 1
ATOM 679 C C . PRO A 1 84 ? 12.236 5.764 -17.046 1.00 81.75 84 PRO A C 1
ATOM 681 O O . PRO A 1 84 ? 13.294 6.207 -16.609 1.00 81.75 84 PRO A O 1
ATOM 684 N N . THR A 1 85 ? 11.140 5.660 -16.290 1.00 78.88 85 THR A N 1
ATOM 685 C CA . THR A 1 85 ? 11.080 5.960 -14.856 1.00 78.88 85 THR A CA 1
ATOM 686 C C . THR A 1 85 ? 9.957 5.162 -14.197 1.00 78.88 85 THR A C 1
ATOM 688 O O . THR A 1 85 ? 9.005 4.745 -14.861 1.00 78.88 85 THR A O 1
ATOM 691 N N . ILE A 1 86 ? 9.994 5.054 -12.867 1.00 79.38 86 ILE A N 1
ATOM 692 C CA . ILE A 1 86 ? 8.909 4.461 -12.068 1.00 79.38 86 ILE A CA 1
ATOM 693 C C . ILE A 1 86 ? 7.546 5.146 -12.256 1.00 79.38 86 ILE A C 1
ATOM 695 O O . ILE A 1 86 ? 6.516 4.525 -12.023 1.00 79.38 86 ILE A O 1
ATOM 699 N N . TYR A 1 87 ? 7.515 6.405 -12.706 1.00 80.00 87 TYR A N 1
ATOM 700 C CA . TYR A 1 87 ? 6.271 7.148 -12.938 1.00 80.00 87 TYR A CA 1
ATOM 701 C C . TYR A 1 87 ? 5.507 6.689 -14.186 1.00 80.00 87 TYR A C 1
ATOM 703 O O . TYR A 1 87 ? 4.345 7.048 -14.349 1.00 80.00 87 TYR A O 1
ATOM 711 N N . HIS A 1 88 ? 6.141 5.897 -15.055 1.00 85.75 88 HIS A N 1
ATOM 712 C CA . HIS A 1 88 ? 5.489 5.289 -16.216 1.00 85.75 88 HIS A CA 1
ATOM 713 C C . HIS A 1 88 ? 4.823 3.949 -15.885 1.00 85.75 88 HIS A C 1
ATOM 715 O O . HIS A 1 88 ? 4.178 3.360 -16.750 1.00 85.75 88 HIS A O 1
ATOM 721 N N . VAL A 1 89 ? 4.981 3.446 -14.655 1.00 87.25 89 VAL A N 1
ATOM 722 C CA . VAL A 1 89 ? 4.334 2.206 -14.229 1.00 87.25 89 VAL A CA 1
ATOM 723 C C . VAL A 1 89 ? 2.825 2.427 -14.161 1.00 87.25 89 VAL A C 1
ATOM 725 O O . VAL A 1 89 ? 2.335 3.281 -13.423 1.00 87.25 89 VAL A O 1
ATOM 728 N N . GLU A 1 90 ? 2.082 1.621 -14.914 1.00 91.69 90 GLU A N 1
ATOM 729 C CA . GLU A 1 90 ? 0.624 1.649 -14.911 1.00 91.69 90 GLU A CA 1
ATOM 730 C C . GLU A 1 90 ? 0.055 1.185 -13.559 1.00 91.69 90 GLU A C 1
ATOM 732 O O . GLU A 1 90 ? 0.481 0.172 -12.992 1.00 91.69 90 GLU A O 1
ATOM 737 N N . ASP A 1 91 ? -0.954 1.899 -13.056 1.00 92.12 91 ASP A N 1
ATOM 738 C CA . ASP A 1 91 ? -1.740 1.475 -11.896 1.00 92.12 91 ASP A CA 1
ATOM 739 C C . ASP A 1 91 ? -2.779 0.428 -12.323 1.00 92.12 91 ASP A C 1
ATOM 741 O O . ASP A 1 91 ? -3.948 0.736 -12.549 1.00 92.12 91 ASP A O 1
ATOM 745 N N . SER A 1 92 ? -2.323 -0.817 -12.449 1.00 93.25 92 SER A N 1
ATOM 746 C CA . SER A 1 92 ? -3.136 -1.969 -12.840 1.00 93.25 92 SER A CA 1
ATOM 747 C C . SER A 1 92 ? -3.166 -3.045 -11.753 1.00 93.25 92 SER A C 1
ATOM 749 O O . SER A 1 92 ? -2.288 -3.125 -10.886 1.00 93.25 92 SER A O 1
ATOM 751 N N . ILE A 1 93 ? -4.187 -3.903 -11.807 1.00 92.50 93 ILE A N 1
ATOM 752 C CA . ILE A 1 93 ? -4.307 -5.064 -10.913 1.00 92.50 93 ILE A CA 1
ATOM 753 C C . ILE A 1 93 ? -3.153 -6.053 -11.135 1.00 92.50 93 ILE A C 1
ATOM 755 O O . ILE A 1 93 ? -2.633 -6.616 -10.175 1.00 92.50 93 ILE A O 1
ATOM 759 N N . ASP A 1 94 ? -2.679 -6.205 -12.371 1.00 93.69 94 ASP A N 1
ATOM 760 C CA . ASP A 1 94 ? -1.546 -7.081 -12.680 1.00 93.69 94 ASP A CA 1
ATOM 761 C C . ASP A 1 94 ? -0.246 -6.587 -12.041 1.00 93.69 94 ASP A C 1
ATOM 763 O O . ASP A 1 94 ? 0.490 -7.367 -11.433 1.00 93.69 94 ASP A O 1
ATOM 767 N N . ASN A 1 95 ? 0.031 -5.282 -12.120 1.00 93.25 95 ASN A N 1
ATOM 768 C CA . ASN A 1 95 ? 1.194 -4.705 -11.449 1.00 93.25 95 ASN A CA 1
ATOM 769 C C . ASN A 1 95 ? 1.053 -4.779 -9.923 1.00 93.25 95 ASN A C 1
ATOM 771 O O . ASN A 1 95 ? 2.043 -5.040 -9.236 1.00 93.25 95 ASN A O 1
ATOM 775 N N . TYR A 1 96 ? -0.170 -4.644 -9.394 1.00 94.88 96 TYR A N 1
ATOM 776 C CA . TYR A 1 96 ? -0.440 -4.879 -7.977 1.00 94.88 96 TYR A CA 1
ATOM 777 C C . TYR A 1 96 ? -0.067 -6.308 -7.551 1.00 94.88 96 TYR A C 1
ATOM 779 O O . TYR A 1 96 ? 0.689 -6.465 -6.595 1.00 94.88 96 TYR A O 1
ATOM 787 N N . HIS A 1 97 ? -0.525 -7.337 -8.271 1.00 94.69 97 HIS A N 1
ATOM 788 C CA . HIS A 1 97 ? -0.220 -8.733 -7.932 1.00 94.69 97 HIS A CA 1
ATOM 789 C C . HIS A 1 97 ? 1.281 -9.049 -7.981 1.00 94.69 97 HIS A C 1
ATOM 791 O O . HIS A 1 97 ? 1.761 -9.878 -7.211 1.00 94.69 97 HIS A O 1
ATOM 797 N N . LYS A 1 98 ? 2.045 -8.381 -8.854 1.00 93.81 98 LYS A N 1
ATOM 798 C CA . LYS A 1 98 ? 3.509 -8.522 -8.887 1.00 93.81 98 LYS A CA 1
ATOM 799 C C . LYS A 1 98 ? 4.155 -7.972 -7.614 1.00 93.81 98 LYS A C 1
ATOM 801 O O . LYS A 1 98 ? 5.006 -8.637 -7.029 1.00 93.81 98 LYS A O 1
ATOM 806 N N . ILE A 1 99 ? 3.773 -6.767 -7.186 1.00 92.56 99 ILE A N 1
ATOM 807 C CA . ILE A 1 99 ? 4.453 -6.057 -6.089 1.00 92.56 99 ILE A CA 1
ATOM 808 C C . ILE A 1 99 ? 3.940 -6.437 -4.693 1.00 92.56 99 ILE A C 1
ATOM 810 O O . ILE A 1 99 ? 4.694 -6.366 -3.723 1.00 92.56 99 ILE A O 1
ATOM 814 N N . GLU A 1 100 ? 2.688 -6.883 -4.574 1.00 94.94 100 GLU A N 1
ATOM 815 C CA . GLU A 1 100 ? 2.064 -7.345 -3.326 1.00 94.94 100 GLU A CA 1
ATOM 816 C C . GLU A 1 100 ? 2.946 -8.281 -2.476 1.00 94.94 100 GLU A C 1
ATOM 818 O O . GLU A 1 100 ? 3.129 -7.987 -1.288 1.00 94.94 100 GLU A O 1
ATOM 823 N N . PRO A 1 101 ? 3.518 -9.381 -3.009 1.00 95.00 101 PRO A N 1
ATOM 824 C CA . PRO A 1 101 ? 4.338 -10.285 -2.203 1.00 95.00 101 PRO A CA 1
ATOM 825 C C . PRO A 1 101 ? 5.599 -9.605 -1.657 1.00 95.00 101 PRO A C 1
ATOM 827 O O . PRO A 1 101 ? 6.050 -9.934 -0.559 1.00 95.00 101 PRO A O 1
ATOM 830 N N . ILE A 1 102 ? 6.147 -8.627 -2.383 1.00 92.94 102 ILE A N 1
ATOM 831 C CA . ILE A 1 102 ? 7.321 -7.870 -1.945 1.00 92.94 102 ILE A CA 1
ATOM 832 C C . ILE A 1 102 ? 6.949 -6.940 -0.790 1.00 92.94 102 ILE A C 1
ATOM 834 O O . ILE A 1 102 ? 7.596 -6.994 0.254 1.00 92.94 102 ILE A O 1
ATOM 838 N N . ILE A 1 103 ? 5.871 -6.158 -0.927 1.00 93.12 103 ILE A N 1
ATOM 839 C CA . ILE A 1 103 ? 5.383 -5.274 0.149 1.00 93.12 103 ILE A CA 1
ATOM 840 C C . ILE A 1 103 ? 5.069 -6.100 1.403 1.00 93.12 103 ILE A C 1
ATOM 842 O O . ILE A 1 103 ? 5.496 -5.750 2.503 1.00 93.12 103 ILE A O 1
ATOM 846 N N . THR A 1 104 ? 4.399 -7.242 1.226 1.00 95.38 104 THR A N 1
ATOM 847 C CA . THR A 1 104 ? 4.050 -8.161 2.317 1.00 95.38 104 THR A CA 1
ATOM 848 C C . THR A 1 104 ? 5.289 -8.653 3.059 1.00 95.38 104 THR A C 1
ATOM 850 O O . THR A 1 104 ? 5.331 -8.599 4.287 1.00 95.38 104 THR A O 1
ATOM 853 N N . LYS A 1 105 ? 6.329 -9.077 2.331 1.00 93.19 105 LYS A N 1
ATOM 854 C CA . LYS A 1 105 ? 7.594 -9.502 2.938 1.00 93.19 105 LYS A CA 1
ATOM 855 C C . LYS A 1 105 ? 8.260 -8.367 3.718 1.00 93.19 105 LYS A C 1
ATOM 857 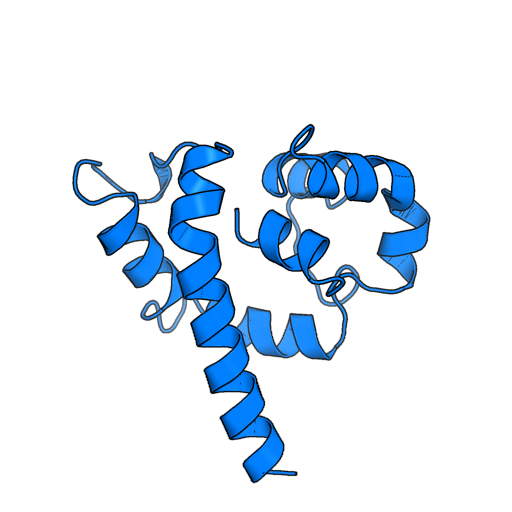O O . LYS A 1 105 ? 8.664 -8.566 4.859 1.00 93.19 105 LYS A O 1
ATOM 862 N N . ARG A 1 106 ? 8.329 -7.162 3.144 1.00 91.56 106 ARG A N 1
ATOM 863 C CA . ARG A 1 106 ? 8.925 -5.980 3.797 1.00 91.56 106 ARG A CA 1
ATOM 864 C C . ARG A 1 106 ? 8.201 -5.618 5.089 1.00 91.56 106 ARG A C 1
ATOM 866 O O . ARG A 1 106 ? 8.846 -5.302 6.086 1.00 91.56 106 ARG A O 1
ATOM 873 N N . TYR A 1 107 ? 6.877 -5.708 5.080 1.00 93.44 107 TYR A N 1
ATOM 874 C CA . TYR A 1 107 ? 6.058 -5.501 6.264 1.00 93.44 107 TYR A CA 1
ATOM 875 C C . TYR A 1 107 ? 6.295 -6.576 7.333 1.00 93.44 107 TYR A C 1
ATOM 877 O O . TYR A 1 107 ? 6.456 -6.247 8.504 1.00 93.44 107 TYR A O 1
ATOM 885 N N . GLN A 1 108 ? 6.404 -7.851 6.955 1.00 94.06 108 GLN A N 1
ATOM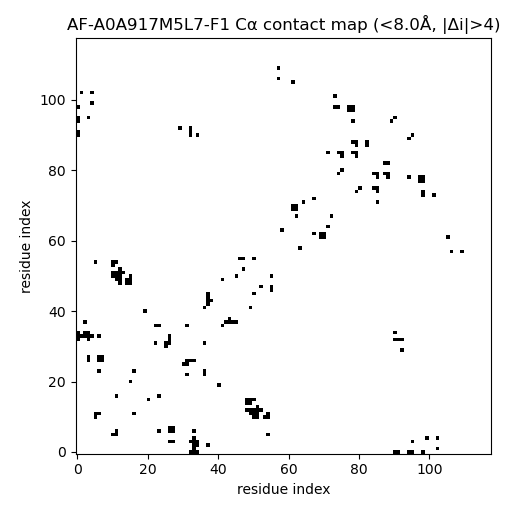 886 C CA . GLN A 1 108 ? 6.731 -8.934 7.892 1.00 94.06 108 GLN A CA 1
ATOM 887 C C . GLN A 1 108 ? 8.132 -8.784 8.507 1.00 94.06 108 GLN A C 1
ATOM 889 O O . GLN A 1 108 ? 8.303 -8.989 9.713 1.00 94.06 108 GLN A O 1
ATOM 894 N N . ASP A 1 109 ? 9.122 -8.385 7.707 1.00 91.56 109 ASP A N 1
ATOM 895 C CA . ASP A 1 109 ? 10.484 -8.104 8.172 1.00 91.56 109 ASP A CA 1
ATOM 896 C C . ASP A 1 109 ? 10.493 -6.913 9.145 1.00 91.56 109 ASP A C 1
ATOM 898 O O . ASP A 1 109 ? 11.163 -6.936 10.181 1.00 91.56 109 ASP A O 1
ATOM 902 N N . TRP A 1 110 ? 9.721 -5.868 8.839 1.00 92.12 110 TRP A N 1
ATOM 903 C CA . TRP A 1 110 ? 9.510 -4.724 9.723 1.00 92.12 110 TRP A CA 1
ATOM 904 C C . TRP A 1 110 ? 8.825 -5.126 11.033 1.00 92.12 110 TRP A C 1
ATOM 906 O O . TRP A 1 110 ? 9.324 -4.800 12.110 1.00 92.12 110 TRP A O 1
ATOM 916 N N . MET A 1 111 ? 7.746 -5.905 10.970 1.00 92.06 111 MET A N 1
ATOM 917 C CA . MET A 1 111 ? 7.040 -6.408 12.150 1.00 92.06 111 MET A CA 1
ATOM 918 C C . MET A 1 111 ? 7.948 -7.244 13.049 1.00 92.06 111 MET A C 1
ATOM 920 O O . MET A 1 111 ? 7.940 -7.075 14.267 1.00 92.06 111 MET A O 1
ATOM 924 N N . SER A 1 112 ? 8.755 -8.125 12.457 1.00 92.00 112 SER A N 1
ATOM 925 C CA . SER A 1 112 ? 9.705 -8.964 13.194 1.00 92.00 112 SER A CA 1
ATOM 926 C C . SER A 1 112 ? 10.728 -8.119 13.952 1.00 92.00 112 SER A C 1
ATOM 928 O O . SER A 1 112 ? 10.940 -8.338 15.142 1.00 92.00 112 SER A O 1
ATOM 930 N N . ARG A 1 113 ? 11.302 -7.098 13.301 1.00 91.06 113 ARG A N 1
ATOM 931 C CA . ARG A 1 113 ? 12.256 -6.179 13.943 1.00 91.06 113 ARG A CA 1
ATOM 932 C C . ARG A 1 113 ? 11.636 -5.387 15.091 1.00 91.06 113 ARG A C 1
ATOM 934 O O . ARG A 1 113 ? 12.271 -5.241 16.129 1.00 91.06 113 ARG A O 1
ATOM 941 N N . ASN A 1 114 ? 10.412 -4.888 14.925 1.00 85.44 114 ASN A N 1
ATOM 942 C CA . ASN A 1 114 ? 9.759 -4.067 15.948 1.00 85.44 114 ASN A CA 1
ATOM 943 C C . ASN A 1 114 ? 9.227 -4.893 17.128 1.00 85.44 114 A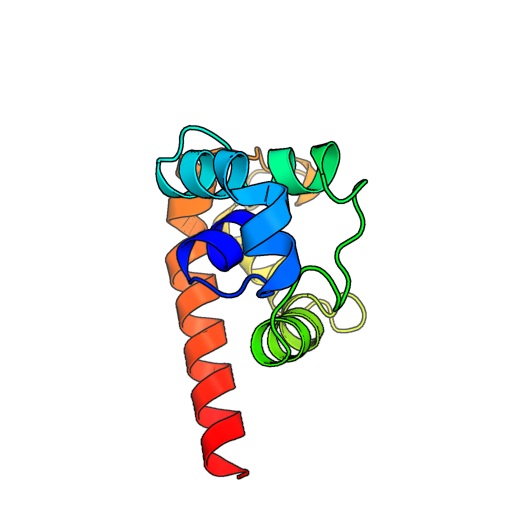SN A C 1
ATOM 945 O O . ASN A 1 114 ? 9.276 -4.427 18.265 1.00 85.44 114 ASN A O 1
ATOM 949 N N . LYS A 1 115 ? 8.810 -6.146 16.899 1.00 77.12 115 LYS A N 1
ATOM 950 C CA . LYS A 1 115 ? 8.457 -7.085 17.978 1.00 77.12 115 LYS A CA 1
ATOM 951 C C . LYS A 1 115 ? 9.657 -7.511 18.820 1.00 77.12 115 LYS A C 1
ATOM 953 O O . LYS A 1 115 ? 9.484 -7.764 20.001 1.00 77.12 115 LYS A O 1
ATOM 958 N N . SER A 1 116 ? 10.855 -7.597 18.242 1.00 62.53 116 SER A N 1
ATOM 959 C CA . SER A 1 116 ? 12.081 -7.898 19.000 1.00 62.53 116 SER A CA 1
ATOM 960 C C . SER A 1 116 ? 12.597 -6.723 19.840 1.00 62.53 116 SER A C 1
ATOM 962 O O . SER A 1 116 ? 13.465 -6.930 20.682 1.00 62.53 116 SER A O 1
ATOM 964 N N . ASN A 1 117 ? 12.071 -5.515 19.620 1.00 54.38 117 ASN A N 1
ATOM 965 C CA . ASN A 1 117 ? 12.451 -4.289 20.327 1.00 54.38 117 ASN A CA 1
ATOM 966 C C . ASN A 1 117 ? 11.393 -3.813 21.347 1.00 54.38 117 ASN A C 1
ATOM 968 O O . ASN A 1 117 ? 11.564 -2.735 21.915 1.00 54.38 117 ASN A O 1
ATOM 972 N N . SER A 1 118 ? 10.311 -4.580 21.550 1.00 48.78 118 SER A N 1
ATOM 973 C CA . SER A 1 118 ? 9.209 -4.297 22.492 1.00 48.78 118 SER A CA 1
ATOM 974 C C . SER A 1 118 ? 9.196 -5.311 23.630 1.00 48.78 118 SER A C 1
ATOM 976 O O . SER A 1 118 ? 8.901 -4.903 24.773 1.00 48.78 118 SER A O 1
#